Protein AF-A0A3D4UM10-F1 (afdb_monomer)

Solvent-accessible surface area (backbone atoms only — not comparable to full-atom values): 5202 Å² total; per-residue (Å²): 74,73,46,36,20,47,38,68,69,70,88,74,73,89,85,80,63,96,79,72,90,63,82,56,76,71,52,59,66,68,28,60,61,49,80,47,74,41,48,48,54,54,65,94,45,40,58,78,90,78,65,92,87,71,84,78,73,76,36,82,49,83,56,75,74,54,76,70,43,77,50,87,77,84,80,80,132

Secondary structure (DSSP, 8-state):
--EEEEE-S----TTS-TT----THHHHTTS--EEEEE--SSGGGPPPPPPTT----EESS--HHHHT---------

Mean predicted aligned error: 10.55 Å

Sequence (77 aa):
QTKFWRTAGVGFDFGLFTGLSVEADSLDALLQASISFATPERESKRGDRVESGASFELEDGADEDWLEWMPVVEVGE

Structure (mmCIF, N/CA/C/O backbone):
data_AF-A0A3D4UM10-F1
#
_entry.id   AF-A0A3D4UM10-F1
#
loop_
_atom_site.group_PDB
_atom_site.id
_atom_site.type_symbol
_atom_site.label_atom_id
_atom_site.label_alt_id
_atom_site.label_comp_id
_atom_site.label_asym_id
_atom_site.label_entity_id
_atom_site.label_seq_id
_atom_site.pdbx_PDB_ins_code
_atom_site.Cartn_x
_atom_site.Cartn_y
_atom_site.Cartn_z
_atom_site.occupancy
_atom_site.B_iso_or_equiv
_atom_site.auth_seq_id
_atom_site.auth_comp_id
_atom_site.auth_asym_id
_atom_site.auth_atom_id
_atom_site.pdbx_PDB_model_num
ATOM 1 N N . GLN A 1 1 ? 3.563 -8.683 -9.188 1.00 87.31 1 GLN A N 1
ATOM 2 C CA . GLN A 1 1 ? 2.171 -8.413 -9.591 1.00 87.31 1 GLN A CA 1
ATOM 3 C C . GLN A 1 1 ? 1.560 -7.421 -8.608 1.00 87.31 1 GLN A C 1
ATOM 5 O O . GLN A 1 1 ? 2.127 -7.262 -7.532 1.00 87.31 1 GLN A O 1
ATOM 10 N N . THR A 1 2 ? 0.470 -6.741 -8.975 1.00 93.44 2 THR A N 1
ATOM 11 C CA . THR A 1 2 ? -0.248 -5.812 -8.082 1.00 93.44 2 THR A CA 1
ATOM 12 C C . THR A 1 2 ? -0.744 -6.534 -6.830 1.00 93.44 2 THR A C 1
ATOM 14 O O . THR A 1 2 ? -1.211 -7.670 -6.916 1.00 93.44 2 THR A O 1
ATOM 17 N N . LYS A 1 3 ? -0.612 -5.879 -5.678 1.00 94.75 3 LYS A N 1
ATOM 18 C CA . LYS A 1 3 ? -1.021 -6.381 -4.364 1.00 94.75 3 LYS A CA 1
ATOM 19 C C . LYS A 1 3 ? -2.170 -5.549 -3.819 1.00 94.75 3 LYS A C 1
ATOM 21 O O . LYS A 1 3 ? -2.173 -4.340 -4.033 1.00 94.75 3 LYS A O 1
ATOM 26 N N . PHE A 1 4 ? -3.115 -6.200 -3.145 1.00 94.56 4 PHE A N 1
ATOM 27 C CA . PHE A 1 4 ? -4.299 -5.593 -2.540 1.00 94.56 4 PHE A CA 1
ATOM 28 C C . PHE A 1 4 ? -4.347 -5.951 -1.058 1.00 94.56 4 PHE A C 1
ATOM 30 O O . PHE A 1 4 ? -4.066 -7.094 -0.707 1.00 94.56 4 PHE A O 1
ATOM 37 N N . TRP A 1 5 ? -4.724 -5.009 -0.197 1.00 91.25 5 TRP A N 1
ATOM 38 C CA . TRP A 1 5 ? -4.855 -5.267 1.238 1.00 91.25 5 TRP A CA 1
ATOM 39 C C . TRP A 1 5 ? -5.986 -4.464 1.878 1.00 91.25 5 TRP A C 1
ATOM 41 O O . TRP A 1 5 ? -6.444 -3.453 1.330 1.00 91.25 5 TRP A O 1
ATOM 51 N N . ARG A 1 6 ? -6.432 -4.921 3.053 1.00 85.69 6 ARG A N 1
ATOM 52 C CA . ARG A 1 6 ? -7.393 -4.198 3.896 1.00 85.69 6 ARG A CA 1
ATOM 53 C C . ARG A 1 6 ? -6.698 -3.050 4.636 1.00 85.69 6 ARG A C 1
ATOM 55 O O . ARG A 1 6 ? -5.729 -3.265 5.354 1.00 85.69 6 ARG A O 1
ATOM 62 N N . THR A 1 7 ? -7.234 -1.841 4.517 1.00 75.06 7 THR A N 1
ATOM 63 C CA . THR A 1 7 ? -6.816 -0.650 5.266 1.00 75.06 7 THR A CA 1
ATOM 64 C C . THR A 1 7 ? -7.942 -0.238 6.214 1.00 75.06 7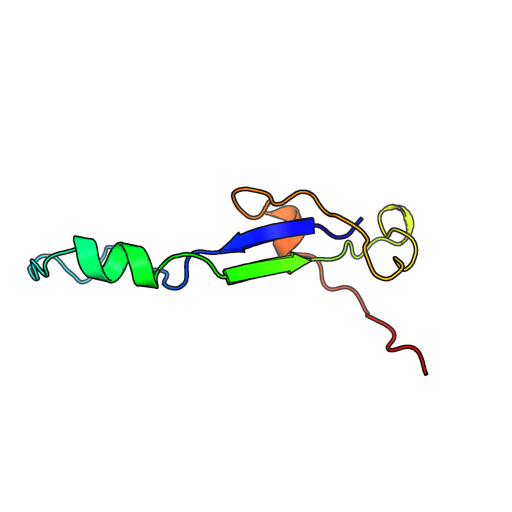 THR A C 1
ATOM 66 O O . THR A 1 7 ? -9.072 0.005 5.788 1.00 75.06 7 THR A O 1
ATOM 69 N N . ALA A 1 8 ? -7.640 -0.140 7.510 1.00 66.00 8 ALA A N 1
ATOM 70 C CA . ALA A 1 8 ? -8.539 0.479 8.478 1.00 66.00 8 ALA A CA 1
ATOM 71 C C . ALA A 1 8 ? -8.400 2.005 8.386 1.00 66.00 8 ALA A C 1
ATOM 73 O O . ALA A 1 8 ? -7.306 2.560 8.520 1.00 66.00 8 ALA A O 1
ATOM 74 N N . GLY A 1 9 ? -9.502 2.695 8.108 1.00 55.84 9 GLY A N 1
ATOM 75 C CA . GLY A 1 9 ? -9.514 4.149 8.023 1.00 55.84 9 GLY A CA 1
ATOM 76 C C . GLY A 1 9 ? -9.567 4.754 9.418 1.00 55.84 9 GLY A C 1
ATOM 77 O O . GLY A 1 9 ? -10.656 4.885 9.948 1.00 55.84 9 GLY A O 1
ATOM 78 N N . VAL A 1 10 ? -8.402 5.087 9.981 1.00 52.47 10 VAL A N 1
ATOM 79 C CA . VAL A 1 10 ? -8.095 6.080 11.036 1.00 52.47 10 VAL A CA 1
ATOM 80 C C . VAL A 1 10 ? -6.927 5.540 11.868 1.00 52.47 10 VAL A C 1
ATOM 82 O O . VAL A 1 10 ? -7.075 4.642 12.694 1.00 52.47 10 VAL A O 1
ATOM 85 N N . GLY A 1 11 ? -5.748 6.130 11.666 1.00 48.03 11 GLY A N 1
ATOM 86 C CA . GLY A 1 11 ? -4.645 6.032 12.612 1.00 48.03 11 GLY A CA 1
ATOM 87 C C . GLY A 1 11 ? -4.985 6.850 13.853 1.00 48.03 11 GLY A C 1
ATOM 88 O O . GLY A 1 11 ? -4.777 8.061 13.876 1.00 48.03 11 GLY A O 1
ATOM 89 N N . PHE A 1 12 ? -5.555 6.210 14.871 1.00 48.53 12 PHE A N 1
ATOM 90 C CA . PHE A 1 12 ? -5.628 6.813 16.195 1.00 48.53 12 PHE A CA 1
ATOM 91 C C . PHE A 1 12 ? -4.249 6.688 16.850 1.00 48.53 12 PHE A C 1
ATOM 93 O O . PHE A 1 12 ? -3.885 5.640 17.377 1.00 48.53 12 PHE A O 1
ATOM 100 N N . ASP A 1 13 ? -3.477 7.773 16.809 1.00 43.31 13 ASP A N 1
ATOM 101 C CA . ASP A 1 13 ? -2.357 8.004 17.720 1.00 43.31 13 ASP A CA 1
ATOM 102 C C . ASP A 1 13 ? -2.879 7.849 19.162 1.00 43.31 13 ASP A C 1
ATOM 104 O O . ASP A 1 13 ? -3.627 8.688 19.674 1.00 43.31 13 ASP A O 1
ATOM 108 N N . PHE A 1 14 ? -2.509 6.754 19.828 1.00 45.91 14 PHE A N 1
ATOM 109 C CA . PHE A 1 14 ? -2.943 6.375 21.182 1.00 45.91 14 PHE A CA 1
ATOM 110 C C . PHE A 1 14 ? -2.473 7.341 22.301 1.00 45.91 14 PHE A C 1
ATOM 112 O O . PHE A 1 14 ? -2.525 7.000 23.481 1.00 45.91 14 PHE A O 1
ATOM 119 N N . GLY A 1 15 ? -2.018 8.554 21.970 1.00 47.28 15 GLY A N 1
ATOM 120 C CA . GLY A 1 15 ? -1.472 9.530 22.918 1.00 47.28 15 GLY A CA 1
ATOM 121 C C . GLY A 1 15 ? -2.464 10.551 23.496 1.00 47.28 15 GLY A C 1
ATOM 122 O O . GLY A 1 15 ? -2.121 11.209 24.474 1.00 47.28 15 GLY A O 1
ATOM 123 N N . LEU A 1 16 ? -3.669 10.718 22.928 1.00 52.06 16 LEU A N 1
ATOM 124 C CA . LEU A 1 16 ? -4.536 11.879 23.233 1.00 52.06 16 LEU A CA 1
ATOM 125 C C . LEU A 1 16 ? -5.893 11.577 23.903 1.00 52.06 16 LEU A C 1
ATOM 127 O O . LEU A 1 16 ? -6.633 12.515 24.191 1.00 52.06 16 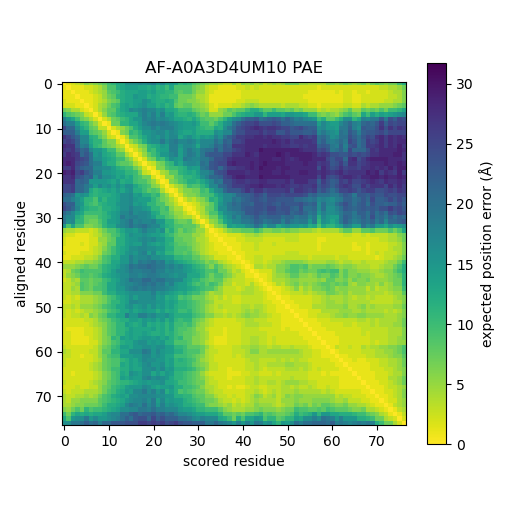LEU A O 1
ATOM 131 N N . PHE A 1 17 ? -6.240 10.315 24.191 1.00 54.06 17 PHE A N 1
ATOM 132 C CA . PHE A 1 17 ? -7.619 9.939 24.571 1.00 54.06 17 PHE A CA 1
ATOM 133 C C . PHE A 1 17 ? -7.777 9.225 25.918 1.00 54.06 17 PHE A C 1
ATOM 135 O O . PHE A 1 17 ? -8.749 8.497 26.119 1.00 54.06 17 PHE A O 1
ATOM 142 N N . THR A 1 18 ? -6.892 9.455 26.889 1.00 55.88 18 THR A N 1
ATOM 143 C CA . THR A 1 18 ? -7.138 9.032 28.279 1.00 55.88 18 THR A CA 1
ATOM 144 C C . THR A 1 18 ? -8.336 9.800 28.868 1.00 55.88 18 THR A C 1
ATOM 146 O O . THR A 1 18 ? -8.146 10.759 29.611 1.00 55.88 18 THR A O 1
ATOM 149 N N . GLY A 1 19 ? -9.577 9.444 28.520 1.00 52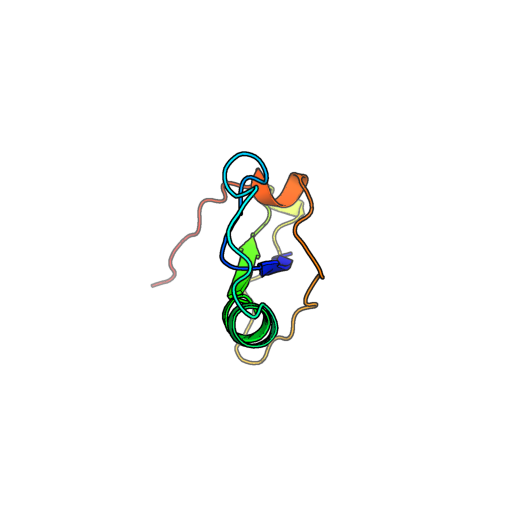.72 19 GLY A N 1
ATOM 150 C CA . GLY A 1 19 ? -10.761 10.027 29.162 1.00 52.72 19 GLY A CA 1
ATOM 151 C C . GLY A 1 19 ? -12.105 9.945 28.438 1.00 52.72 19 GLY A C 1
ATOM 152 O O . GLY A 1 19 ? -13.105 10.280 29.067 1.00 52.72 19 GLY A O 1
ATOM 153 N N . LEU A 1 20 ? -12.187 9.513 27.175 1.00 52.94 20 LEU A N 1
ATOM 154 C CA . LEU A 1 20 ? -13.472 9.465 26.464 1.00 52.94 20 LEU A CA 1
ATOM 155 C C . LEU A 1 20 ? -13.928 8.017 26.229 1.00 52.94 20 LEU A C 1
ATOM 157 O O . LEU A 1 20 ? -13.600 7.411 25.215 1.00 52.94 20 LEU A O 1
ATOM 161 N N . SER A 1 21 ? -14.707 7.469 27.168 1.00 54.88 21 SER A N 1
ATOM 162 C CA . SER A 1 21 ? -15.509 6.262 26.927 1.00 54.88 21 SER A CA 1
ATOM 163 C C . SER A 1 21 ? -16.670 6.616 25.999 1.00 54.88 21 SER A C 1
ATOM 165 O O . SER A 1 21 ? -17.749 6.984 26.459 1.00 54.88 21 SER A O 1
ATOM 167 N N . VAL A 1 22 ? -16.440 6.546 24.690 1.00 52.00 22 VAL A N 1
ATOM 168 C CA . VAL A 1 22 ? -17.518 6.418 23.701 1.00 52.00 22 VAL A CA 1
ATOM 169 C C . VAL A 1 22 ? -17.779 4.927 23.523 1.00 52.00 22 VAL A C 1
ATOM 171 O O . VAL A 1 22 ? -16.828 4.153 23.443 1.00 52.00 22 VAL A O 1
ATOM 174 N N . GLU A 1 23 ? -19.046 4.518 23.489 1.00 54.66 23 GLU A N 1
ATOM 175 C CA . GLU A 1 23 ? -19.467 3.157 23.137 1.00 54.66 23 GLU A CA 1
ATOM 176 C C . GLU A 1 23 ? -18.826 2.743 21.797 1.00 54.66 23 GLU A C 1
ATOM 178 O O . GLU A 1 23 ? -19.231 3.188 20.723 1.00 54.66 23 GLU A O 1
ATOM 183 N N . ALA A 1 24 ? -17.758 1.944 21.882 1.00 52.97 24 ALA A N 1
ATOM 184 C CA . ALA A 1 24 ? -16.828 1.662 20.788 1.00 52.97 24 ALA A CA 1
ATOM 185 C C . ALA A 1 24 ? -17.422 0.760 19.689 1.00 52.97 24 ALA A C 1
ATOM 187 O O . ALA A 1 24 ? -16.969 0.813 18.547 1.00 52.97 24 ALA A O 1
ATOM 188 N N . ASP A 1 25 ? -18.479 0.000 19.993 1.00 48.09 25 ASP A N 1
ATOM 189 C CA . ASP A 1 25 ? -19.095 -0.975 19.080 1.00 48.09 25 ASP A CA 1
ATOM 190 C C . ASP A 1 25 ? -19.621 -0.370 17.764 1.00 48.09 25 ASP A C 1
ATOM 192 O O . ASP A 1 25 ? -19.573 -1.015 16.720 1.00 48.09 25 ASP A O 1
ATOM 196 N N . SER A 1 26 ? -20.111 0.877 17.773 1.00 52.56 26 SER A N 1
ATOM 197 C CA . SER A 1 26 ? -20.644 1.521 16.554 1.00 52.56 26 SER A CA 1
ATOM 198 C C . SER A 1 26 ? -19.571 2.185 15.684 1.00 52.56 26 SER A C 1
ATOM 200 O O . SER A 1 26 ? -19.801 2.412 14.496 1.00 52.56 26 SER A O 1
ATOM 202 N N . LEU A 1 27 ? -18.400 2.498 16.250 1.00 52.16 27 LEU A N 1
ATOM 203 C CA 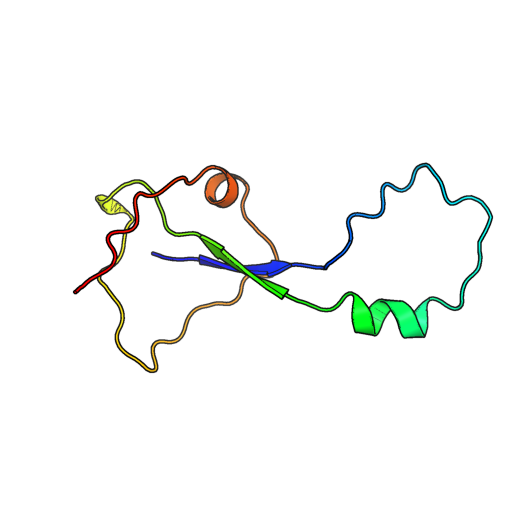. LEU A 1 27 ? -17.276 3.073 15.507 1.00 52.16 27 LEU A CA 1
ATOM 204 C C . LEU A 1 27 ? -16.455 1.975 14.817 1.00 52.16 27 LEU A C 1
ATOM 206 O O . LEU A 1 27 ? -16.026 2.166 13.683 1.00 52.16 27 LEU A O 1
ATOM 210 N N . ASP A 1 28 ? -16.326 0.803 15.440 1.00 51.66 28 ASP A N 1
ATOM 211 C CA . ASP A 1 28 ? -15.608 -0.361 14.898 1.00 51.66 28 ASP A CA 1
ATOM 212 C C . ASP A 1 28 ? -16.135 -0.809 13.516 1.00 51.66 28 ASP A C 1
ATOM 214 O O . ASP A 1 28 ? -15.368 -1.212 12.643 1.00 51.66 28 ASP A O 1
ATOM 218 N N . ALA A 1 29 ? -17.442 -0.658 13.269 1.00 50.19 29 ALA A N 1
ATOM 219 C CA . ALA A 1 29 ? -18.086 -0.960 11.987 1.00 50.19 29 ALA A CA 1
ATOM 220 C C . ALA A 1 29 ? -17.869 0.111 10.893 1.00 50.19 29 ALA A C 1
ATOM 222 O O . ALA A 1 29 ? -17.992 -0.200 9.710 1.00 50.19 29 ALA A O 1
ATOM 223 N N . LEU A 1 30 ? -17.538 1.357 11.260 1.00 52.25 30 LEU A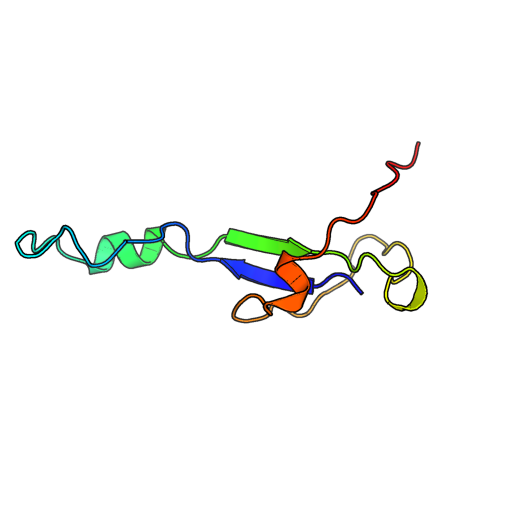 N 1
ATOM 224 C CA . LEU A 1 30 ? -17.204 2.444 10.321 1.00 52.25 30 LEU A CA 1
ATOM 225 C C . LEU A 1 30 ? -15.709 2.471 9.956 1.00 52.25 30 LEU A C 1
ATOM 227 O O . LEU A 1 30 ? -15.342 3.009 8.914 1.00 52.25 30 LEU A O 1
ATOM 231 N N . LEU A 1 31 ? -14.852 1.883 10.798 1.00 54.56 31 LEU A N 1
ATOM 232 C CA . LEU A 1 31 ? -13.405 1.745 10.579 1.00 54.56 31 LEU A CA 1
ATOM 233 C C . LEU A 1 31 ? -13.043 0.615 9.593 1.00 54.56 31 LEU A C 1
ATOM 235 O O . LEU A 1 31 ? -11.918 0.562 9.088 1.00 54.56 31 LEU A O 1
ATOM 239 N N . GLN A 1 32 ? -13.989 -0.280 9.302 1.00 57.88 32 GLN A N 1
ATOM 240 C CA . GLN A 1 32 ? -13.874 -1.347 8.307 1.00 57.88 32 GLN A CA 1
ATOM 241 C C . GLN A 1 32 ? -14.251 -0.798 6.922 1.00 57.88 32 GLN A C 1
ATOM 243 O O . GLN A 1 32 ? -15.325 -0.238 6.751 1.00 57.88 32 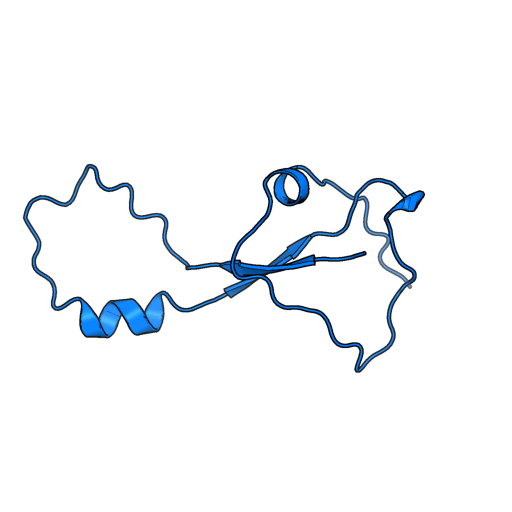GLN A O 1
ATOM 248 N N . ALA A 1 33 ? -13.516 -0.954 5.831 1.00 61.28 33 ALA A N 1
ATOM 249 C CA . ALA A 1 33 ? -12.171 -1.424 5.551 1.00 61.28 33 ALA A CA 1
ATOM 250 C C . ALA A 1 33 ? -11.958 -0.970 4.096 1.00 61.28 33 ALA A C 1
ATOM 252 O O . ALA A 1 33 ? -12.604 -1.501 3.188 1.00 61.28 33 ALA A O 1
ATOM 253 N N . SER A 1 34 ? -11.165 0.072 3.848 1.00 76.25 34 SER A N 1
ATOM 254 C CA . SER A 1 34 ? -10.852 0.422 2.463 1.00 76.25 34 SER A CA 1
ATOM 255 C C . SER A 1 34 ? -9.942 -0.656 1.880 1.00 76.25 34 SER A C 1
ATOM 257 O O . SER A 1 34 ? -9.173 -1.294 2.598 1.00 76.25 34 SER A O 1
ATOM 259 N N . ILE A 1 35 ? -10.050 -0.900 0.578 1.00 86.50 35 ILE A N 1
ATOM 260 C CA . ILE A 1 35 ? -9.080 -1.737 -0.123 1.00 86.50 35 ILE A CA 1
ATOM 261 C C . ILE A 1 35 ? -8.054 -0.796 -0.734 1.00 86.50 35 ILE A C 1
ATOM 263 O O . ILE A 1 35 ? -8.398 0.096 -1.514 1.00 86.50 35 ILE A O 1
ATOM 267 N N . SER A 1 36 ? -6.799 -0.993 -0.365 1.00 90.38 36 SER A N 1
ATOM 268 C CA . SER A 1 36 ? -5.660 -0.307 -0.962 1.00 90.38 36 SER A CA 1
ATOM 269 C C . SER A 1 36 ? -4.934 -1.261 -1.903 1.00 90.38 36 SER A C 1
ATOM 271 O O . SER A 1 36 ? -5.065 -2.480 -1.779 1.00 90.38 36 SER A O 1
ATOM 273 N N . PHE A 1 37 ? -4.188 -0.715 -2.862 1.00 93.19 37 PHE A N 1
ATOM 274 C CA . PHE A 1 37 ? -3.379 -1.519 -3.766 1.00 93.19 37 PHE A CA 1
ATOM 275 C C . PHE A 1 37 ? -2.076 -0.823 -4.142 1.00 93.19 37 PHE A C 1
ATOM 277 O O . PHE A 1 37 ? -1.995 0.405 -4.147 1.00 93.19 37 PHE A O 1
ATOM 284 N N . ALA A 1 38 ? -1.075 -1.619 -4.508 1.00 93.31 38 ALA A N 1
ATOM 285 C CA . ALA A 1 38 ? 0.212 -1.142 -4.993 1.00 93.31 38 ALA A CA 1
ATOM 286 C C . ALA A 1 38 ? 0.725 -2.042 -6.118 1.00 93.31 38 ALA A C 1
ATOM 288 O O . ALA A 1 38 ? 0.503 -3.255 -6.1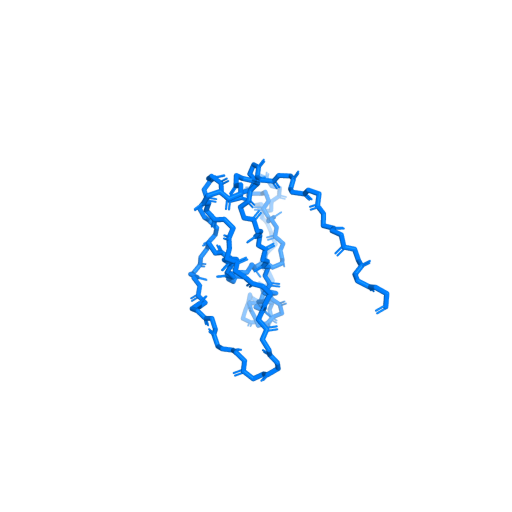29 1.00 93.31 38 ALA A O 1
ATOM 289 N N . THR A 1 39 ? 1.414 -1.443 -7.086 1.00 93.50 39 THR A N 1
ATOM 290 C CA . THR A 1 39 ? 2.031 -2.169 -8.202 1.00 93.50 39 THR A CA 1
ATOM 291 C C . THR A 1 39 ? 3.550 -2.085 -8.070 1.00 93.50 39 THR A C 1
ATOM 293 O O . THR A 1 39 ? 4.051 -0.980 -7.879 1.00 93.50 39 THR A O 1
ATOM 296 N N . PRO A 1 40 ? 4.290 -3.203 -8.190 1.00 92.44 40 PRO A N 1
ATOM 297 C CA . PRO A 1 40 ? 5.746 -3.177 -8.131 1.00 92.44 40 PRO A CA 1
ATOM 298 C C . PRO A 1 40 ? 6.347 -2.208 -9.147 1.00 92.44 40 PRO A C 1
ATOM 300 O O . PRO A 1 40 ? 5.922 -2.182 -10.303 1.00 92.44 40 PRO A O 1
ATOM 303 N N . GLU A 1 41 ? 7.367 -1.463 -8.724 1.00 88.94 41 GLU A N 1
ATOM 304 C CA . GLU A 1 41 ? 8.106 -0.545 -9.599 1.00 88.94 41 GLU A CA 1
ATOM 305 C C . GLU A 1 41 ? 8.971 -1.299 -10.620 1.00 88.94 41 GLU A C 1
ATOM 307 O O . GLU A 1 41 ? 8.996 -0.962 -11.800 1.00 88.94 41 GLU A O 1
ATOM 312 N N . ARG A 1 42 ? 9.662 -2.361 -10.181 1.00 84.44 42 ARG A N 1
ATOM 313 C CA . ARG A 1 42 ? 10.530 -3.156 -11.060 1.00 84.44 42 ARG A CA 1
ATOM 314 C C . ARG A 1 42 ? 9.708 -3.908 -12.104 1.00 84.44 42 ARG A C 1
ATOM 316 O O . ARG A 1 42 ? 8.912 -4.775 -11.740 1.00 84.44 42 ARG A O 1
ATOM 323 N N . GLU A 1 43 ? 10.005 -3.672 -13.382 1.00 77.56 43 GLU A N 1
ATOM 324 C CA . GLU A 1 43 ? 9.373 -4.341 -14.532 1.00 77.56 43 GLU A CA 1
ATOM 325 C C . GLU A 1 43 ? 9.355 -5.866 -14.407 1.00 77.56 43 GLU A C 1
ATOM 327 O O . GLU A 1 43 ? 8.318 -6.481 -14.610 1.00 77.56 43 GLU A O 1
ATOM 332 N N . SER A 1 44 ? 10.453 -6.484 -13.959 1.00 81.06 44 SER A N 1
ATOM 333 C CA . SER A 1 44 ? 10.532 -7.944 -13.786 1.00 81.06 44 SER A CA 1
ATOM 334 C C . SER A 1 44 ? 9.557 -8.512 -12.750 1.00 81.06 44 SER A C 1
ATOM 336 O O . SER A 1 44 ? 9.281 -9.710 -12.750 1.00 81.06 44 SER A O 1
ATOM 338 N N . LYS A 1 45 ? 9.047 -7.667 -11.846 1.00 81.44 45 LYS A N 1
ATOM 339 C CA . LYS A 1 45 ? 8.014 -8.018 -10.865 1.00 81.44 45 LYS A CA 1
ATOM 340 C C . LYS A 1 45 ? 6.637 -7.486 -11.268 1.00 81.44 45 LYS A C 1
ATOM 342 O O . LYS A 1 45 ? 5.649 -7.836 -10.612 1.00 81.44 45 LYS A O 1
ATOM 347 N N . ARG A 1 46 ? 6.542 -6.644 -12.297 1.00 82.81 46 ARG A N 1
ATOM 348 C CA . ARG A 1 46 ? 5.279 -6.133 -12.829 1.00 82.81 46 ARG A CA 1
ATOM 349 C C . ARG A 1 46 ? 4.631 -7.248 -13.649 1.00 82.81 46 ARG A C 1
ATOM 351 O O . ARG A 1 46 ? 5.296 -7.923 -14.421 1.00 82.81 46 ARG A O 1
ATOM 358 N N . GLY A 1 47 ? 3.357 -7.517 -13.381 1.00 84.69 47 GLY A N 1
ATOM 359 C CA . GLY A 1 47 ? 2.597 -8.452 -14.212 1.00 84.69 47 GLY A CA 1
ATOM 360 C C . GLY A 1 47 ? 2.086 -7.749 -15.464 1.00 84.69 47 GLY A C 1
ATOM 361 O O . GLY A 1 47 ? 2.083 -6.518 -15.512 1.00 84.69 47 GLY A O 1
ATOM 362 N N . ASP A 1 48 ? 1.605 -8.529 -16.427 1.00 88.31 48 ASP A N 1
ATOM 363 C CA . ASP A 1 48 ? 0.868 -8.003 -17.574 1.00 88.31 48 ASP A CA 1
ATOM 364 C C . ASP A 1 48 ? -0.432 -7.306 -17.141 1.00 88.31 48 ASP A C 1
ATOM 366 O O . ASP A 1 48 ? -0.967 -7.544 -16.050 1.00 88.31 48 ASP A O 1
ATOM 370 N N . ARG A 1 49 ? -0.965 -6.443 -18.017 1.00 88.12 49 ARG A N 1
ATOM 371 C CA . ARG A 1 49 ? -2.281 -5.826 -17.812 1.00 88.12 49 ARG A CA 1
ATOM 372 C C . ARG A 1 49 ? -3.339 -6.924 -17.726 1.00 88.12 49 ARG A C 1
ATOM 374 O O . ARG A 1 49 ? -3.463 -7.746 -18.627 1.00 88.12 49 ARG A O 1
ATOM 381 N N . VAL A 1 50 ? -4.123 -6.901 -16.655 1.00 90.94 50 VAL A N 1
ATOM 382 C CA . VAL A 1 50 ? -5.196 -7.873 -16.444 1.00 90.94 50 VAL A CA 1
ATOM 383 C C . VAL A 1 50 ? -6.465 -7.499 -17.209 1.00 90.94 50 VAL A C 1
ATOM 385 O O . VAL A 1 50 ? -6.755 -6.319 -17.419 1.00 90.94 50 VAL A O 1
ATOM 388 N N . GLU A 1 51 ? -7.237 -8.514 -17.593 1.00 92.19 51 GLU A N 1
ATOM 389 C CA . GLU A 1 51 ? -8.572 -8.339 -18.167 1.00 92.19 51 GLU A CA 1
ATOM 390 C C . GLU A 1 51 ? -9.647 -8.161 -17.082 1.00 92.19 51 GLU A C 1
ATOM 392 O O . GLU A 1 51 ? -9.431 -8.415 -15.893 1.00 92.19 51 GLU A O 1
ATOM 397 N N . SER A 1 52 ? -10.837 -7.719 -17.497 1.00 93.88 52 SER A N 1
ATOM 398 C CA . SER A 1 52 ? -11.988 -7.618 -16.598 1.00 93.88 52 SER A CA 1
ATOM 399 C C . SER A 1 52 ? -12.377 -8.998 -16.054 1.00 93.88 52 SER A C 1
ATOM 401 O O . SER A 1 52 ? -12.407 -9.978 -16.794 1.00 93.88 52 SER A O 1
ATOM 403 N N . GLY A 1 53 ? -12.678 -9.075 -14.756 1.00 95.31 53 GLY A N 1
ATOM 404 C CA . GLY A 1 53 ? -12.987 -10.332 -14.065 1.00 95.31 53 GLY A CA 1
ATOM 405 C C . GLY A 1 53 ? -11.780 -11.027 -13.427 1.00 95.31 53 GLY A C 1
ATOM 406 O O . GLY A 1 53 ? -11.955 -12.056 -12.773 1.00 95.31 53 GLY A O 1
ATOM 407 N N . ALA A 1 54 ? -10.570 -10.472 -13.559 1.00 94.56 54 ALA A N 1
ATOM 408 C CA . ALA A 1 54 ? -9.406 -10.956 -12.823 1.00 94.56 54 ALA A CA 1
ATOM 409 C C . ALA A 1 54 ? -9.624 -10.868 -11.302 1.00 94.56 54 ALA A C 1
ATOM 411 O O . ALA A 1 54 ? -10.173 -9.892 -10.789 1.00 94.56 54 ALA A O 1
ATOM 412 N N . SER A 1 55 ? -9.175 -11.899 -10.586 1.00 94.50 55 SER A N 1
ATOM 413 C CA . SER A 1 55 ? -9.248 -11.984 -9.125 1.00 94.50 55 SER A CA 1
ATOM 414 C C . SER A 1 55 ? -7.862 -11.819 -8.509 1.00 94.50 55 SER A C 1
ATOM 416 O O . SER A 1 55 ? -6.874 -12.303 -9.061 1.00 94.50 55 SER A O 1
ATOM 418 N N . PHE A 1 56 ? -7.806 -11.159 -7.355 1.00 94.44 56 PHE A N 1
ATOM 419 C CA . PHE A 1 56 ? -6.585 -10.929 -6.590 1.00 94.44 56 PHE A CA 1
ATOM 420 C C . PHE A 1 56 ? -6.777 -11.413 -5.157 1.00 94.44 56 PHE A C 1
ATOM 422 O O . PHE A 1 56 ? -7.884 -11.363 -4.622 1.00 94.44 56 PHE A O 1
ATOM 429 N N . GLU A 1 57 ? -5.690 -11.870 -4.546 1.00 94.56 57 GLU A N 1
ATOM 430 C CA . GLU A 1 57 ? -5.662 -12.145 -3.115 1.00 94.56 57 GLU A CA 1
ATOM 431 C C . GLU A 1 57 ? -5.750 -10.826 -2.337 1.00 94.56 57 GLU A C 1
ATOM 433 O O . GLU A 1 57 ? -5.108 -9.839 -2.707 1.00 94.56 57 GLU A O 1
ATOM 438 N N . LEU A 1 58 ? -6.584 -10.811 -1.294 1.00 92.12 58 LEU A N 1
ATOM 439 C CA . LEU A 1 58 ? -6.742 -9.675 -0.395 1.00 92.12 58 LEU A CA 1
ATOM 440 C C . LEU A 1 58 ? -5.964 -9.960 0.886 1.00 92.12 58 LEU A C 1
ATOM 442 O O . LEU A 1 58 ? -6.382 -10.781 1.700 1.00 92.12 58 LEU A O 1
ATOM 446 N N . GLU A 1 59 ? -4.848 -9.267 1.045 1.00 91.75 59 GLU A N 1
ATOM 447 C CA . GLU A 1 59 ? -3.959 -9.402 2.193 1.00 91.75 59 GLU A CA 1
ATOM 448 C C . GLU A 1 59 ? -4.555 -8.672 3.413 1.00 91.75 59 GLU A C 1
ATOM 450 O O . GLU A 1 59 ? -5.312 -7.698 3.288 1.00 91.75 59 GLU A O 1
ATOM 455 N N . ASP A 1 60 ? -4.205 -9.117 4.619 1.00 85.31 60 ASP A N 1
ATOM 456 C CA . ASP A 1 60 ? -4.728 -8.520 5.856 1.00 85.31 60 ASP A CA 1
ATOM 457 C C . ASP A 1 60 ? -4.131 -7.138 6.170 1.00 85.31 60 ASP A C 1
ATOM 459 O O . ASP A 1 60 ? -4.736 -6.365 6.912 1.00 85.31 60 ASP A O 1
ATOM 463 N N . GLY A 1 61 ? -2.977 -6.813 5.584 1.00 85.62 61 GLY A N 1
ATOM 464 C CA . GLY A 1 61 ? -2.283 -5.537 5.731 1.00 85.62 61 GLY A CA 1
ATOM 465 C C . GLY A 1 61 ? -1.205 -5.360 4.662 1.00 85.62 61 GLY A C 1
ATOM 466 O O . GLY A 1 61 ? -0.941 -6.275 3.882 1.00 85.62 61 GLY A O 1
ATOM 467 N N . ALA A 1 62 ? -0.605 -4.171 4.608 1.00 89.31 62 ALA A N 1
ATOM 468 C CA . ALA A 1 62 ? 0.497 -3.897 3.692 1.00 89.31 62 ALA A CA 1
ATOM 469 C C . ALA A 1 62 ? 1.808 -4.502 4.204 1.00 89.31 62 ALA A C 1
ATOM 471 O O . ALA A 1 62 ? 2.124 -4.380 5.387 1.00 89.31 62 ALA A O 1
ATOM 472 N N . ASP A 1 63 ? 2.592 -5.077 3.297 1.00 91.44 63 ASP A N 1
ATOM 473 C CA . ASP A 1 63 ? 4.027 -5.265 3.501 1.00 91.44 63 ASP A CA 1
ATOM 474 C C . ASP A 1 63 ? 4.755 -3.920 3.329 1.00 91.44 63 ASP A C 1
ATOM 476 O O . ASP A 1 63 ? 4.348 -3.088 2.508 1.00 91.44 63 ASP A O 1
ATOM 480 N N . GLU A 1 64 ? 5.826 -3.707 4.093 1.00 89.81 64 GLU A N 1
ATOM 481 C CA . GLU A 1 64 ? 6.608 -2.464 4.074 1.00 89.81 64 GLU A CA 1
ATOM 482 C C . GLU A 1 64 ? 7.163 -2.168 2.674 1.00 89.81 64 GLU A C 1
ATOM 484 O O . GLU A 1 64 ? 7.066 -1.028 2.211 1.00 89.81 64 GLU A O 1
ATOM 489 N N . ASP A 1 65 ? 7.606 -3.200 1.946 1.00 91.56 65 ASP A N 1
ATOM 490 C CA . ASP A 1 65 ? 8.146 -3.052 0.593 1.00 91.56 65 ASP A CA 1
ATOM 491 C C . ASP A 1 65 ? 7.108 -2.444 -0.365 1.00 91.56 65 ASP A C 1
ATOM 493 O O . ASP A 1 65 ? 7.463 -1.746 -1.316 1.00 91.56 65 ASP A O 1
ATOM 497 N N . TRP A 1 66 ? 5.816 -2.736 -0.170 1.00 93.12 66 TRP A N 1
ATOM 498 C CA . TRP A 1 66 ? 4.755 -2.316 -1.094 1.00 93.12 66 TRP A CA 1
ATOM 499 C C . TRP A 1 66 ? 4.466 -0.820 -0.989 1.00 93.12 66 TRP A C 1
ATOM 501 O O . TRP A 1 66 ? 4.058 -0.203 -1.975 1.00 93.12 66 TRP A O 1
ATOM 511 N N . LEU A 1 67 ? 4.676 -0.248 0.198 1.00 90.69 67 LEU A N 1
ATOM 512 C CA . LEU A 1 67 ? 4.442 1.166 0.490 1.00 90.69 67 LEU A CA 1
ATOM 513 C C . LEU A 1 67 ? 5.530 2.069 -0.102 1.00 90.69 67 LEU A C 1
ATOM 515 O O . LEU A 1 67 ? 5.294 3.258 -0.309 1.00 90.69 67 LEU A O 1
ATOM 519 N N . GLU A 1 68 ? 6.699 1.506 -0.404 1.00 92.38 68 GLU A N 1
ATOM 520 C CA . GLU A 1 68 ? 7.815 2.218 -1.031 1.00 92.38 68 GLU A CA 1
ATOM 521 C C . GLU A 1 68 ? 7.706 2.275 -2.564 1.00 92.38 68 GLU A C 1
ATOM 523 O O . GLU A 1 68 ? 8.439 3.020 -3.216 1.00 92.38 68 GLU A O 1
ATOM 528 N N . TRP A 1 69 ? 6.805 1.500 -3.177 1.00 93.44 69 TRP A N 1
ATOM 529 C CA . TRP A 1 69 ? 6.691 1.454 -4.6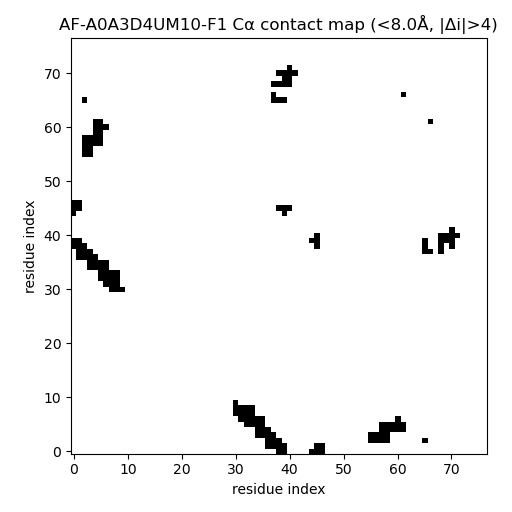33 1.00 93.44 69 TRP A CA 1
ATOM 530 C C . TRP A 1 69 ? 6.101 2.745 -5.208 1.00 93.44 69 TRP A C 1
ATOM 532 O O . TRP A 1 69 ? 4.977 3.134 -4.894 1.00 93.44 69 TRP A O 1
ATOM 542 N N . MET A 1 70 ? 6.819 3.347 -6.160 1.00 90.94 70 MET A N 1
ATOM 543 C CA . MET A 1 70 ? 6.379 4.534 -6.904 1.00 90.94 70 MET A CA 1
ATOM 544 C C . MET A 1 70 ? 6.363 4.283 -8.421 1.00 90.94 70 MET A C 1
ATOM 546 O O . MET A 1 70 ? 7.131 4.890 -9.169 1.00 90.94 70 MET A O 1
ATOM 550 N N . PRO A 1 71 ? 5.513 3.369 -8.921 1.00 88.56 71 PRO A N 1
ATOM 551 C CA . PRO A 1 71 ? 5.523 3.004 -10.329 1.00 88.56 71 PRO A CA 1
ATOM 552 C C . PRO A 1 71 ? 4.984 4.137 -11.216 1.00 88.56 71 PRO A C 1
ATOM 554 O O . PRO A 1 71 ? 3.929 4.710 -10.944 1.00 88.56 71 PRO A O 1
ATOM 557 N N . VAL A 1 72 ? 5.628 4.379 -12.359 1.00 87.31 72 VAL A N 1
ATOM 558 C CA . VAL A 1 72 ? 5.009 5.159 -13.443 1.00 87.31 72 VAL A CA 1
ATOM 559 C C . VAL A 1 72 ? 3.928 4.292 -14.087 1.00 87.31 72 VAL A C 1
ATOM 561 O O . VAL A 1 72 ? 4.212 3.198 -14.587 1.00 87.31 72 VAL A O 1
ATOM 564 N N . VAL A 1 73 ? 2.671 4.731 -14.018 1.00 82.44 73 VAL A N 1
ATOM 565 C CA . VAL A 1 73 ? 1.526 4.036 -14.622 1.00 82.44 73 VAL A CA 1
ATOM 566 C C . VAL A 1 73 ? 1.153 4.753 -15.910 1.00 82.44 73 VAL A C 1
ATOM 568 O O . VAL A 1 73 ? 0.666 5.880 -15.884 1.00 82.44 73 VAL A O 1
ATOM 571 N N . GLU A 1 74 ? 1.390 4.090 -17.035 1.00 82.50 74 GLU A N 1
ATOM 572 C CA . GLU A 1 74 ? 0.940 4.570 -18.335 1.00 82.50 74 GLU A CA 1
ATOM 573 C C . GLU A 1 74 ? -0.580 4.395 -18.425 1.00 82.50 74 GLU A C 1
ATOM 575 O O . GLU A 1 74 ? -1.109 3.297 -18.232 1.00 82.50 74 GLU A O 1
ATOM 580 N N . VAL A 1 75 ? -1.300 5.487 -18.679 1.00 79.56 75 VAL A N 1
ATOM 581 C CA . VAL A 1 75 ? -2.738 5.429 -18.951 1.00 79.56 75 VAL A CA 1
ATOM 582 C C . VAL A 1 75 ? -2.884 5.081 -20.427 1.00 79.56 75 VAL A C 1
ATOM 584 O O . VAL A 1 75 ? -2.495 5.872 -21.280 1.00 79.56 75 VAL A O 1
ATOM 587 N N . GLY A 1 76 ? -3.376 3.875 -20.716 1.00 71.25 76 GLY A N 1
ATOM 588 C CA . GLY A 1 76 ? -3.672 3.465 -22.089 1.00 71.25 76 GLY A CA 1
ATOM 589 C C . GLY A 1 76 ? -4.716 4.386 -22.727 1.00 71.25 76 GLY A C 1
ATOM 590 O O . GLY A 1 76 ? -5.623 4.843 -22.029 1.00 71.25 76 GLY A O 1
ATOM 591 N N . GLU A 1 77 ? -4.552 4.651 -24.024 1.00 56.81 77 GLU A N 1
ATOM 592 C CA . GLU A 1 77 ? -5.488 5.418 -24.865 1.00 56.81 77 GLU A CA 1
ATOM 593 C C . GLU A 1 77 ? -6.887 4.785 -24.947 1.00 56.81 77 GLU A C 1
ATOM 595 O O . GLU A 1 77 ? -6.987 3.532 -24.945 1.00 56.81 77 GLU A O 1
#

pLDDT: mean 75.99, std 17.83, range [43.31, 95.3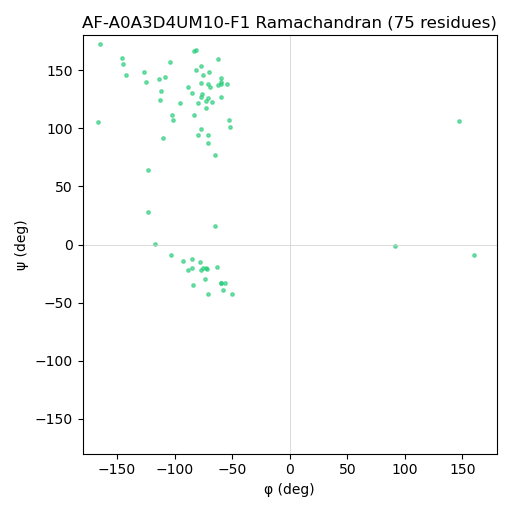1]

Foldseek 3Di:
DKAKEWAFPDDDPPPPDPDDPDPCVVVVVVRGTDIDMAAAQDPVRGDDDDDPPDDHDYHHDDDPNRVPHDHDDDDDD

Radius of gyration: 17.32 Å; Cα contacts (8 Å, |Δi|>4): 79; chains: 1; bounding box: 31×24×54 Å